Protein AF-A0A921IK93-F1 (afdb_monomer_lite)

Structure (mmCIF, N/CA/C/O backbone):
data_AF-A0A921IK93-F1
#
_entry.id   AF-A0A921IK93-F1
#
loop_
_atom_site.group_PDB
_atom_site.id
_atom_site.type_symbol
_atom_site.label_atom_id
_atom_site.label_alt_id
_atom_site.label_comp_id
_atom_site.label_asym_id
_atom_site.label_entity_id
_atom_site.label_seq_id
_atom_site.pdbx_PDB_ins_code
_atom_site.Cartn_x
_atom_site.Cartn_y
_atom_site.Cartn_z
_atom_site.occupancy
_atom_site.B_iso_or_equiv
_atom_site.auth_seq_id
_atom_site.auth_comp_id
_atom_site.auth_asym_id
_atom_site.auth_atom_id
_atom_site.pdbx_PDB_model_num
ATOM 1 N N . MET A 1 1 ? 45.224 -19.726 -58.220 1.00 44.97 1 MET A N 1
ATOM 2 C CA . MET A 1 1 ? 44.719 -19.544 -56.843 1.00 44.97 1 MET A CA 1
ATOM 3 C C . MET A 1 1 ? 45.291 -18.240 -56.293 1.00 44.97 1 MET A C 1
ATOM 5 O O . MET A 1 1 ? 46.384 -18.253 -55.752 1.00 44.97 1 MET A O 1
ATOM 9 N N . ALA A 1 2 ? 44.615 -17.112 -56.499 1.00 43.50 2 ALA A N 1
ATOM 10 C CA . ALA A 1 2 ? 44.913 -15.859 -55.803 1.00 43.50 2 ALA A CA 1
ATOM 11 C C . ALA A 1 2 ? 43.595 -15.083 -55.691 1.00 43.50 2 ALA A C 1
ATOM 13 O O . ALA A 1 2 ? 43.082 -14.545 -56.669 1.00 43.50 2 ALA A O 1
ATOM 14 N N . ASN A 1 3 ? 42.989 -15.172 -54.511 1.00 53.31 3 ASN A N 1
ATOM 15 C CA . ASN A 1 3 ? 41.766 -14.480 -54.133 1.00 53.31 3 ASN A CA 1
ATOM 16 C C . ASN A 1 3 ? 42.141 -13.043 -53.743 1.00 53.31 3 ASN A C 1
ATOM 18 O O . ASN A 1 3 ? 42.472 -12.786 -52.588 1.00 53.31 3 ASN A O 1
ATOM 22 N N . ASN A 1 4 ? 42.141 -12.126 -54.710 1.00 51.91 4 ASN A N 1
ATOM 23 C CA . ASN A 1 4 ? 42.388 -10.709 -54.455 1.00 51.91 4 ASN A CA 1
ATOM 24 C C . ASN A 1 4 ? 41.061 -10.015 -54.129 1.00 51.91 4 ASN A C 1
ATOM 26 O O . ASN A 1 4 ? 40.292 -9.680 -55.027 1.00 51.91 4 ASN A O 1
ATOM 30 N N . GLN A 1 5 ? 40.793 -9.792 -52.841 1.00 55.41 5 GLN A N 1
ATOM 31 C CA . GLN A 1 5 ? 39.720 -8.893 -52.422 1.00 55.41 5 GLN A CA 1
ATOM 32 C C . GLN A 1 5 ? 40.140 -7.429 -52.646 1.00 55.41 5 GLN A C 1
ATOM 34 O O . GLN A 1 5 ? 41.185 -6.991 -52.174 1.00 55.41 5 GLN A O 1
ATOM 39 N N . THR A 1 6 ? 39.319 -6.693 -53.396 1.00 53.66 6 THR A N 1
ATOM 40 C CA . THR A 1 6 ? 39.462 -5.276 -53.769 1.00 53.66 6 THR A CA 1
ATOM 41 C C . THR A 1 6 ? 39.439 -4.336 -52.540 1.00 53.66 6 THR A C 1
ATOM 43 O O . THR A 1 6 ? 38.586 -4.524 -51.668 1.00 53.66 6 THR A O 1
ATOM 46 N N . PRO A 1 7 ? 40.295 -3.291 -52.473 1.00 55.69 7 PRO A N 1
ATOM 47 C CA . PRO A 1 7 ? 40.454 -2.397 -51.309 1.00 55.69 7 PRO A CA 1
ATOM 48 C C . PRO A 1 7 ? 39.205 -1.582 -50.909 1.00 55.69 7 PRO A C 1
ATOM 50 O O . PRO A 1 7 ? 39.100 -1.161 -49.760 1.00 55.69 7 PRO A O 1
ATOM 53 N N . GLU A 1 8 ? 38.219 -1.407 -51.797 1.00 57.62 8 GLU A N 1
ATOM 54 C CA . GLU A 1 8 ? 36.973 -0.671 -51.502 1.00 57.62 8 GLU A CA 1
ATOM 55 C C . GLU A 1 8 ? 36.091 -1.368 -50.448 1.00 57.62 8 GLU A C 1
ATOM 57 O O . GLU A 1 8 ? 35.479 -0.725 -49.593 1.00 57.62 8 GLU A O 1
ATOM 62 N N . LYS A 1 9 ? 36.067 -2.708 -50.458 1.00 55.19 9 LYS A N 1
ATOM 63 C CA . LYS A 1 9 ? 35.209 -3.508 -49.570 1.00 55.19 9 LYS A CA 1
ATOM 64 C C . LYS A 1 9 ? 35.664 -3.450 -48.109 1.00 55.19 9 LYS A C 1
ATOM 66 O O . LYS A 1 9 ? 34.856 -3.663 -47.209 1.00 55.19 9 LYS A O 1
ATOM 71 N N . GLN A 1 10 ? 36.943 -3.149 -47.870 1.00 57.12 10 GLN A N 1
ATOM 72 C CA . GLN A 1 10 ? 37.495 -3.007 -46.524 1.00 57.12 10 GLN A CA 1
ATOM 73 C C . GLN A 1 10 ? 37.113 -1.669 -45.871 1.00 57.12 10 GLN A C 1
ATOM 75 O O . GLN A 1 10 ? 36.936 -1.636 -44.654 1.00 57.12 10 GLN A O 1
ATOM 80 N N . SER A 1 11 ? 36.942 -0.597 -46.659 1.00 63.09 11 SER A N 1
ATOM 81 C CA . SER A 1 11 ? 36.619 0.747 -46.151 1.00 63.09 11 SER A CA 1
ATOM 82 C C . SER A 1 11 ? 35.181 0.825 -45.639 1.00 63.09 11 SER A C 1
ATOM 84 O O . SER A 1 11 ? 34.964 1.153 -44.477 1.00 63.09 11 SER A O 1
ATOM 86 N N . ALA A 1 12 ? 34.199 0.394 -46.440 1.00 66.31 12 ALA A N 1
ATOM 87 C CA . ALA A 1 12 ? 32.791 0.375 -46.026 1.00 66.31 12 ALA A CA 1
ATOM 88 C C . ALA A 1 12 ? 32.540 -0.538 -44.808 1.00 66.31 12 ALA A C 1
ATOM 90 O O . ALA A 1 12 ? 31.720 -0.235 -43.943 1.00 66.31 12 ALA A O 1
ATOM 91 N N . PHE A 1 13 ? 33.277 -1.649 -44.698 1.00 65.88 13 PHE A N 1
ATOM 92 C CA . PHE A 1 13 ? 33.152 -2.564 -43.564 1.00 65.88 13 PHE A CA 1
ATOM 93 C C . PHE A 1 13 ? 33.756 -1.981 -42.273 1.00 65.88 13 PHE A C 1
ATOM 95 O O . PHE A 1 13 ? 33.193 -2.159 -41.196 1.00 65.88 13 PHE A O 1
ATOM 102 N N . LYS A 1 14 ? 34.872 -1.243 -42.353 1.00 69.62 14 LYS A N 1
ATOM 103 C CA . LYS A 1 14 ? 35.465 -0.579 -41.180 1.00 69.62 14 LYS A CA 1
ATOM 104 C C . LYS A 1 14 ? 34.756 0.717 -40.779 1.00 69.62 14 LYS A C 1
ATOM 106 O O . LYS A 1 14 ? 34.726 1.009 -39.591 1.00 69.62 14 LYS A O 1
ATOM 111 N N . GLU A 1 15 ? 34.193 1.470 -41.723 1.00 77.75 15 GLU A N 1
ATOM 112 C CA . GLU A 1 15 ? 33.523 2.747 -41.432 1.00 77.75 15 GLU A CA 1
ATOM 113 C C . GLU A 1 15 ? 32.040 2.600 -41.073 1.00 77.75 15 GLU A C 1
ATOM 115 O O . GLU A 1 15 ? 31.540 3.395 -40.286 1.00 77.75 15 GLU A O 1
ATOM 120 N N . LEU A 1 16 ? 31.338 1.586 -41.595 1.00 79.00 16 LEU A N 1
ATOM 121 C CA . LEU A 1 16 ? 29.903 1.398 -41.339 1.00 79.00 16 LEU A CA 1
ATOM 122 C C . LEU A 1 16 ? 29.602 0.136 -40.525 1.00 79.00 16 LEU A C 1
ATOM 124 O O . LEU A 1 16 ? 28.799 0.172 -39.598 1.00 79.00 16 LEU A O 1
ATOM 128 N N . VAL A 1 17 ? 30.243 -0.991 -40.843 1.00 82.88 17 VAL A N 1
ATOM 129 C CA . VAL A 1 17 ? 29.903 -2.277 -40.208 1.00 82.88 17 VAL A CA 1
ATOM 130 C C . VAL A 1 17 ? 30.554 -2.415 -38.828 1.00 82.88 17 VAL A C 1
ATOM 132 O O . VAL A 1 17 ? 29.907 -2.885 -37.894 1.00 82.88 17 VAL A O 1
ATOM 135 N N . LEU A 1 18 ? 31.794 -1.946 -38.654 1.00 83.94 18 LEU A N 1
ATOM 136 C CA . LEU A 1 18 ? 32.491 -1.979 -37.362 1.00 83.94 18 LEU A CA 1
ATOM 137 C C . LEU A 1 18 ? 31.759 -1.167 -36.269 1.00 83.94 18 LEU A C 1
ATOM 139 O O . LEU A 1 18 ? 31.544 -1.730 -35.195 1.00 83.94 18 LEU A O 1
ATOM 143 N N . PRO A 1 19 ? 31.307 0.087 -36.500 1.00 90.31 19 PRO A N 1
ATOM 144 C CA . PRO A 1 19 ? 30.570 0.837 -35.482 1.00 90.31 19 PRO A CA 1
ATOM 145 C C . PRO A 1 19 ? 29.214 0.211 -35.147 1.00 90.31 19 PRO A C 1
ATOM 147 O O . PRO A 1 19 ? 28.823 0.200 -33.984 1.00 90.31 19 PRO A O 1
ATOM 150 N N . VAL A 1 20 ? 28.517 -0.358 -36.138 1.00 91.50 20 VAL A N 1
ATOM 151 C CA . VAL A 1 20 ? 27.232 -1.044 -35.925 1.00 91.50 20 VAL A CA 1
ATOM 152 C C . VAL A 1 20 ? 27.413 -2.286 -35.054 1.00 91.50 20 VAL A C 1
ATOM 154 O O . VAL A 1 20 ? 26.645 -2.489 -34.120 1.00 91.50 20 VAL A O 1
ATOM 157 N N . ILE A 1 21 ? 28.452 -3.090 -35.296 1.00 90.31 21 ILE A N 1
ATOM 158 C CA . ILE A 1 21 ? 28.754 -4.259 -34.457 1.00 90.31 21 ILE A CA 1
ATOM 159 C C . ILE A 1 21 ? 29.094 -3.824 -33.028 1.00 90.31 21 ILE A C 1
ATOM 161 O O . ILE A 1 21 ? 28.572 -4.402 -32.078 1.00 90.31 21 ILE A O 1
ATOM 165 N N . VAL A 1 22 ? 29.931 -2.794 -32.866 1.00 91.50 22 VAL A N 1
ATOM 166 C CA . VAL A 1 22 ? 30.283 -2.264 -31.539 1.00 91.50 22 VAL A CA 1
ATOM 167 C C . VAL A 1 22 ? 29.035 -1.775 -30.801 1.00 91.50 22 VAL A C 1
ATOM 169 O O . VAL A 1 22 ? 28.865 -2.095 -29.627 1.00 91.50 22 VAL A O 1
ATOM 172 N N . LEU A 1 23 ? 28.126 -1.075 -31.486 1.00 92.69 23 LEU A N 1
ATOM 173 C CA . LEU A 1 23 ? 26.862 -0.625 -30.908 1.00 92.69 23 LEU A CA 1
ATOM 174 C C . LEU A 1 23 ? 25.991 -1.805 -30.462 1.00 92.69 23 LEU A C 1
ATOM 176 O O . LEU A 1 23 ? 25.523 -1.804 -29.331 1.00 92.69 23 LEU A O 1
ATOM 180 N N . VAL A 1 24 ? 25.816 -2.831 -31.303 1.00 94.50 24 VAL A N 1
ATOM 181 C CA . VAL A 1 24 ? 25.029 -4.028 -30.954 1.00 94.50 24 VAL A CA 1
ATOM 182 C C . VAL A 1 24 ? 25.607 -4.726 -29.725 1.00 94.50 24 VAL A C 1
ATOM 184 O O . VAL A 1 24 ? 24.851 -5.122 -28.842 1.00 94.50 24 VAL A O 1
ATOM 187 N N . VAL A 1 25 ? 26.934 -4.833 -29.627 1.00 95.06 25 VAL A N 1
ATOM 188 C CA . VAL A 1 25 ? 27.599 -5.421 -28.456 1.00 95.06 25 VAL A CA 1
ATOM 189 C C . VAL A 1 25 ? 27.353 -4.581 -27.204 1.00 95.06 25 VAL A C 1
ATOM 191 O O . VAL A 1 25 ? 26.986 -5.141 -26.175 1.00 95.06 25 VAL A O 1
ATOM 194 N N . ILE A 1 26 ? 27.496 -3.253 -27.278 1.00 94.44 26 ILE A N 1
ATOM 195 C CA . ILE A 1 26 ? 27.220 -2.365 -26.137 1.00 94.44 26 ILE A CA 1
ATOM 196 C C . ILE A 1 26 ? 25.751 -2.467 -25.724 1.00 94.44 26 ILE A C 1
ATOM 198 O O . ILE A 1 26 ? 25.469 -2.602 -24.538 1.00 94.44 26 ILE A O 1
ATOM 202 N N . CYS A 1 27 ? 24.820 -2.473 -26.680 1.00 94.38 27 CYS A N 1
ATOM 203 C CA . CYS A 1 27 ? 23.400 -2.662 -26.401 1.00 94.38 27 CYS A CA 1
ATOM 204 C C . CYS A 1 27 ? 23.141 -3.993 -25.684 1.00 94.38 27 CYS A C 1
ATOM 206 O O . CYS A 1 27 ? 22.429 -4.007 -24.686 1.00 94.38 27 CYS A O 1
ATOM 208 N N . LEU A 1 28 ? 23.761 -5.088 -26.134 1.00 93.88 28 LEU A N 1
ATOM 209 C CA . LEU A 1 28 ? 23.622 -6.403 -25.504 1.00 93.88 28 LEU A CA 1
ATOM 210 C C . LEU A 1 28 ? 24.153 -6.385 -24.061 1.00 93.88 28 LEU A C 1
ATOM 212 O O . LEU A 1 28 ? 23.484 -6.868 -23.149 1.00 93.88 28 LEU A O 1
ATOM 216 N N . VAL A 1 29 ? 25.315 -5.765 -23.834 1.00 94.94 29 VAL A N 1
ATOM 217 C CA . VAL A 1 29 ? 25.895 -5.606 -22.491 1.00 94.94 29 VAL A CA 1
ATOM 218 C C . VAL A 1 29 ? 24.987 -4.762 -21.595 1.00 94.94 29 VAL A C 1
ATOM 220 O O . VAL A 1 29 ? 24.682 -5.176 -20.480 1.00 94.94 29 VAL A O 1
ATOM 223 N N . CYS A 1 30 ? 24.507 -3.612 -22.072 1.00 93.62 30 CYS A N 1
ATOM 224 C CA . CYS A 1 30 ? 23.595 -2.751 -21.321 1.00 93.62 30 CYS A CA 1
ATOM 225 C C . CYS A 1 30 ? 22.293 -3.474 -20.951 1.00 93.62 30 CYS A C 1
ATOM 227 O O . CYS A 1 30 ? 21.870 -3.397 -19.800 1.00 93.62 30 CYS A O 1
ATOM 229 N N . SER A 1 31 ? 21.679 -4.209 -21.882 1.00 94.69 31 SER A N 1
ATOM 230 C CA . SER A 1 31 ? 20.475 -5.000 -21.603 1.00 94.69 31 SER A CA 1
ATOM 231 C C . SER A 1 31 ? 20.733 -6.107 -20.584 1.00 94.69 31 SER A C 1
ATOM 233 O O . SER A 1 31 ? 19.922 -6.289 -19.681 1.00 94.69 31 SER A O 1
ATOM 235 N N . ALA A 1 32 ? 21.862 -6.815 -20.681 1.00 91.31 32 ALA A N 1
ATOM 236 C CA . ALA A 1 32 ? 22.225 -7.848 -19.715 1.00 91.31 32 ALA A CA 1
ATOM 237 C C . ALA A 1 32 ? 22.435 -7.266 -18.306 1.00 91.31 32 ALA A C 1
ATOM 239 O O . ALA A 1 32 ? 21.946 -7.828 -17.330 1.00 91.31 32 ALA A O 1
ATOM 240 N N . LEU A 1 33 ? 23.102 -6.112 -18.197 1.00 91.25 33 LEU A N 1
ATOM 241 C CA . LEU A 1 33 ? 23.290 -5.422 -16.919 1.00 91.25 33 LEU A CA 1
ATOM 242 C C . LEU A 1 33 ? 21.962 -4.939 -16.325 1.00 91.25 33 LEU A C 1
ATOM 244 O O . LEU A 1 33 ? 21.727 -5.138 -15.137 1.00 91.25 33 LEU A O 1
ATOM 248 N N . LEU A 1 34 ? 21.079 -4.349 -17.137 1.00 91.12 34 LEU A N 1
ATOM 249 C CA . LEU A 1 34 ? 19.745 -3.933 -16.691 1.00 91.12 34 LEU A CA 1
ATOM 250 C C . LEU A 1 34 ? 18.890 -5.125 -16.252 1.00 91.12 34 LEU A C 1
ATOM 252 O O . LEU A 1 34 ? 18.160 -5.005 -15.274 1.00 91.12 34 LEU A O 1
ATOM 256 N N . ALA A 1 35 ? 19.005 -6.272 -16.927 1.00 90.88 35 ALA A N 1
ATOM 257 C CA . ALA A 1 35 ? 18.299 -7.490 -16.542 1.00 90.88 35 ALA A CA 1
ATOM 258 C C . ALA A 1 35 ? 18.758 -7.995 -15.168 1.00 90.88 35 ALA A C 1
ATOM 260 O O . ALA A 1 35 ? 17.918 -8.248 -14.313 1.00 90.88 35 ALA A O 1
ATOM 261 N N . VAL A 1 36 ? 20.071 -8.067 -14.924 1.00 90.06 36 VAL A N 1
ATOM 262 C CA . VAL A 1 36 ? 20.615 -8.461 -13.611 1.00 90.06 36 VAL A CA 1
ATOM 263 C C . VAL A 1 36 ? 20.229 -7.455 -12.526 1.00 90.06 36 VAL A C 1
ATOM 265 O O . VAL A 1 36 ? 19.831 -7.851 -11.436 1.00 90.06 36 VAL A O 1
ATOM 268 N N . LEU A 1 37 ? 20.307 -6.153 -12.814 1.00 86.56 37 LEU A N 1
ATOM 269 C CA . LEU A 1 37 ? 19.884 -5.122 -11.866 1.00 86.56 37 LEU A CA 1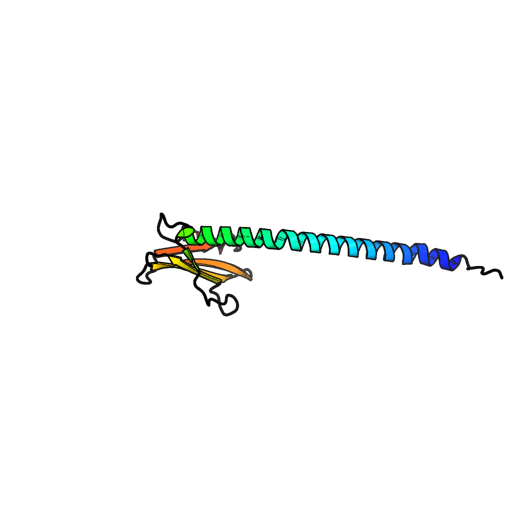
ATOM 270 C C . LEU A 1 37 ? 18.398 -5.246 -11.539 1.00 86.56 37 LEU A C 1
ATOM 272 O O . LEU A 1 37 ? 18.049 -5.177 -10.368 1.00 86.56 37 LEU A O 1
ATOM 276 N N . ASN A 1 38 ? 17.537 -5.467 -12.531 1.00 87.62 38 ASN A N 1
ATOM 277 C CA . ASN A 1 38 ? 16.114 -5.695 -12.305 1.00 87.62 38 ASN A CA 1
ATOM 278 C C . ASN A 1 38 ? 15.872 -6.949 -11.452 1.00 87.62 38 ASN A C 1
ATOM 280 O O . ASN A 1 38 ? 15.077 -6.893 -10.523 1.00 87.62 38 ASN A O 1
ATOM 284 N N . ASP A 1 39 ? 16.588 -8.040 -11.724 1.00 83.56 39 ASP A N 1
ATOM 285 C CA . ASP A 1 39 ? 16.451 -9.312 -11.003 1.00 83.56 39 ASP A CA 1
ATOM 286 C C . ASP A 1 39 ? 16.890 -9.215 -9.531 1.00 83.56 39 ASP A C 1
ATOM 288 O O . ASP A 1 39 ? 16.261 -9.791 -8.652 1.00 83.56 39 ASP A O 1
ATOM 292 N N . VAL A 1 40 ? 17.927 -8.424 -9.232 1.00 83.25 40 VAL A N 1
ATOM 293 C CA . VAL A 1 40 ? 18.379 -8.174 -7.850 1.00 83.25 40 VAL A CA 1
ATOM 294 C C . VAL A 1 40 ? 17.535 -7.105 -7.154 1.00 83.25 40 VAL A C 1
ATOM 296 O O . VAL A 1 40 ? 17.307 -7.178 -5.950 1.00 83.25 40 VAL A O 1
ATOM 299 N N . THR A 1 41 ? 17.064 -6.098 -7.890 1.00 79.81 41 THR A N 1
ATOM 300 C CA . THR A 1 41 ? 16.333 -4.961 -7.313 1.00 79.81 41 THR A CA 1
ATOM 301 C C . THR A 1 41 ? 14.876 -5.314 -7.023 1.00 79.81 41 THR A C 1
ATOM 303 O O . THR A 1 41 ? 14.350 -4.886 -6.000 1.00 79.81 41 THR A O 1
ATOM 306 N N . ALA A 1 42 ? 14.227 -6.112 -7.877 1.00 83.25 42 ALA A N 1
ATOM 307 C CA . ALA A 1 42 ? 12.836 -6.525 -7.698 1.00 83.25 42 ALA A CA 1
ATOM 308 C C . ALA A 1 42 ? 12.542 -7.153 -6.318 1.00 83.25 42 ALA A C 1
ATOM 310 O O . ALA A 1 42 ? 11.644 -6.644 -5.647 1.00 83.25 42 ALA A O 1
ATOM 311 N N . PRO A 1 43 ? 13.289 -8.169 -5.830 1.00 76.38 43 PRO A N 1
ATOM 312 C CA . PRO A 1 43 ? 13.008 -8.771 -4.525 1.00 76.38 43 PRO A CA 1
ATOM 313 C C . PRO A 1 43 ? 13.257 -7.801 -3.365 1.00 76.38 43 PRO A C 1
ATOM 315 O O . PRO A 1 43 ? 12.520 -7.815 -2.385 1.00 76.38 43 PRO A O 1
ATOM 318 N N . ILE A 1 44 ? 14.255 -6.920 -3.487 1.00 80.25 44 ILE A N 1
ATOM 319 C CA . ILE A 1 44 ? 14.561 -5.916 -2.460 1.00 80.25 44 ILE A CA 1
ATOM 320 C C . ILE A 1 44 ? 13.432 -4.885 -2.363 1.00 80.25 44 ILE A C 1
ATOM 322 O O . ILE A 1 44 ? 13.053 -4.484 -1.265 1.00 80.25 44 ILE A O 1
ATOM 326 N N . ILE A 1 45 ? 12.886 -4.434 -3.496 1.00 79.06 45 ILE A N 1
ATOM 327 C CA . ILE A 1 45 ? 11.727 -3.533 -3.496 1.00 79.06 45 ILE A CA 1
ATOM 328 C C . ILE A 1 45 ? 10.531 -4.240 -2.869 1.00 79.06 45 ILE A C 1
ATOM 330 O O . ILE A 1 45 ? 9.874 -3.657 -2.018 1.00 79.06 45 ILE A O 1
ATOM 334 N N . GLU A 1 46 ? 10.279 -5.494 -3.244 1.00 82.44 46 GLU A N 1
ATOM 335 C CA . GLU A 1 46 ? 9.147 -6.250 -2.717 1.00 82.44 46 GLU A CA 1
ATOM 336 C C . GLU A 1 46 ? 9.222 -6.412 -1.191 1.00 82.44 46 GLU A C 1
ATOM 338 O O . GLU A 1 46 ? 8.232 -6.174 -0.501 1.00 82.44 46 GLU A O 1
ATOM 343 N N . GLU A 1 47 ? 10.394 -6.754 -0.649 1.00 81.38 47 GLU A N 1
ATOM 344 C CA . GLU A 1 47 ? 10.607 -6.868 0.798 1.00 81.38 47 GLU A CA 1
ATOM 345 C C . GLU A 1 47 ? 10.395 -5.526 1.512 1.00 81.38 47 GLU A C 1
ATOM 347 O O . GLU A 1 47 ? 9.660 -5.459 2.498 1.00 81.38 47 GLU A O 1
ATOM 352 N N . ASN A 1 48 ? 10.960 -4.438 0.979 1.00 81.81 48 ASN A N 1
ATOM 353 C CA . ASN A 1 48 ? 10.775 -3.104 1.553 1.00 81.81 48 ASN A CA 1
ATOM 354 C C . ASN A 1 48 ? 9.310 -2.652 1.497 1.00 81.81 48 ASN A C 1
ATOM 356 O O . ASN A 1 48 ? 8.793 -2.128 2.478 1.00 81.81 48 ASN A O 1
ATOM 360 N N . THR A 1 49 ? 8.614 -2.891 0.384 1.00 83.94 49 THR A N 1
ATOM 361 C CA . THR A 1 49 ? 7.192 -2.554 0.240 1.00 83.94 49 THR A CA 1
ATOM 362 C C . THR A 1 49 ? 6.319 -3.364 1.200 1.00 83.94 49 THR A C 1
ATOM 364 O O . THR A 1 49 ? 5.336 -2.831 1.725 1.00 83.94 49 THR A O 1
ATOM 367 N N . LYS A 1 50 ? 6.664 -4.630 1.471 1.00 83.31 50 LYS A N 1
ATOM 368 C CA . LYS A 1 50 ? 5.986 -5.444 2.492 1.00 83.31 50 LYS A CA 1
ATOM 369 C C . LYS A 1 50 ? 6.217 -4.883 3.892 1.00 83.31 50 LYS A C 1
ATOM 371 O O . LYS A 1 50 ? 5.245 -4.687 4.614 1.00 83.31 50 LYS A O 1
ATOM 376 N N . ALA A 1 51 ? 7.461 -4.561 4.244 1.00 85.50 51 ALA A N 1
ATOM 377 C CA . ALA A 1 51 ? 7.797 -3.972 5.540 1.00 85.50 51 ALA A CA 1
ATOM 378 C C . ALA A 1 51 ? 7.097 -2.618 5.764 1.00 85.50 51 ALA A C 1
ATOM 380 O O . ALA A 1 51 ? 6.547 -2.367 6.832 1.00 85.50 51 ALA A O 1
ATOM 381 N N . GLU A 1 52 ? 7.049 -1.764 4.742 1.00 86.94 52 GLU A N 1
ATOM 382 C CA . GLU A 1 52 ? 6.349 -0.478 4.801 1.00 86.94 52 GLU A CA 1
ATOM 383 C C . GLU A 1 52 ? 4.831 -0.655 4.935 1.00 86.94 52 GLU A C 1
ATOM 385 O O . GLU A 1 52 ? 4.193 0.002 5.755 1.00 86.94 52 GLU A O 1
ATOM 390 N N . THR A 1 53 ? 4.250 -1.597 4.186 1.00 87.31 53 THR A N 1
ATOM 391 C CA . THR A 1 53 ? 2.822 -1.934 4.290 1.00 87.31 53 THR A CA 1
ATOM 392 C C . THR A 1 53 ? 2.471 -2.449 5.688 1.00 87.31 53 THR A C 1
ATOM 394 O O . THR A 1 53 ? 1.445 -2.071 6.250 1.00 87.31 53 THR A O 1
ATOM 397 N N . LEU A 1 54 ? 3.334 -3.280 6.269 1.00 88.38 54 LEU A N 1
ATOM 398 C CA . LEU A 1 54 ? 3.183 -3.810 7.619 1.00 88.38 54 LEU A CA 1
ATOM 399 C C . LEU A 1 54 ? 3.242 -2.698 8.671 1.00 88.38 54 LEU A C 1
ATOM 401 O O . LEU A 1 54 ? 2.351 -2.594 9.512 1.00 88.38 54 LEU A O 1
ATOM 405 N N . ALA A 1 55 ? 4.237 -1.814 8.572 1.00 88.94 55 ALA A N 1
ATOM 406 C CA . ALA A 1 55 ? 4.349 -0.644 9.436 1.00 88.94 55 ALA A CA 1
ATOM 407 C C . ALA A 1 55 ? 3.112 0.265 9.332 1.00 88.94 55 ALA 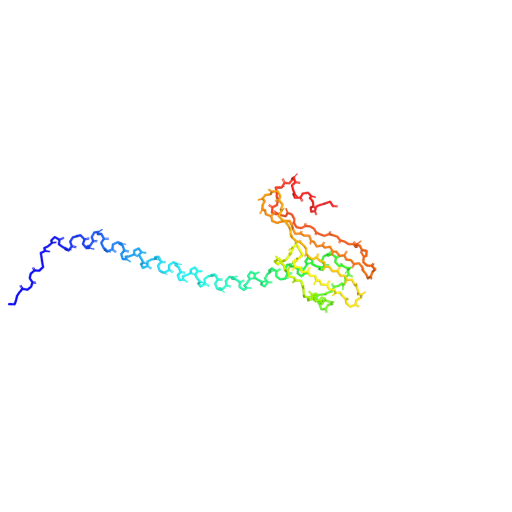A C 1
ATOM 409 O O . ALA A 1 55 ? 2.615 0.754 10.348 1.00 88.94 55 ALA A O 1
ATOM 410 N N . ALA A 1 56 ? 2.567 0.444 8.126 1.00 90.56 56 ALA A N 1
ATOM 411 C CA . ALA A 1 56 ? 1.348 1.214 7.916 1.00 90.56 56 ALA A CA 1
ATOM 412 C C . ALA A 1 56 ? 0.115 0.549 8.554 1.00 90.56 56 ALA A C 1
ATOM 414 O O . ALA A 1 56 ? -0.669 1.245 9.200 1.00 90.56 56 ALA A O 1
ATOM 415 N N . TYR A 1 57 ? -0.032 -0.780 8.480 1.00 92.12 57 TYR A N 1
ATOM 416 C CA . TYR A 1 57 ? -1.092 -1.489 9.211 1.00 92.12 57 TYR A CA 1
ATOM 417 C C . TYR A 1 57 ? -0.981 -1.302 10.727 1.00 92.12 57 TYR A C 1
ATOM 419 O O . TYR A 1 57 ? -1.978 -1.008 11.385 1.00 92.12 57 TYR A O 1
ATOM 427 N N . LEU A 1 58 ? 0.224 -1.419 11.288 1.00 92.06 58 LEU A N 1
ATOM 428 C CA . LEU A 1 58 ? 0.441 -1.209 12.721 1.00 92.06 58 LEU A CA 1
ATOM 429 C C . LEU A 1 58 ? 0.179 0.239 13.150 1.00 92.06 58 LEU A C 1
ATOM 431 O O . LEU A 1 58 ? -0.248 0.463 14.276 1.00 92.06 58 LEU A O 1
ATOM 435 N N . SER A 1 59 ? 0.391 1.212 12.259 1.00 91.56 59 SER A N 1
ATOM 436 C CA . SER A 1 59 ? 0.130 2.628 12.551 1.00 91.56 59 SER A CA 1
ATOM 437 C C . SER A 1 59 ? -1.354 2.946 12.759 1.00 91.56 59 SER A C 1
ATOM 439 O O . SER A 1 59 ? -1.686 3.887 13.479 1.00 91.56 59 SER A O 1
ATOM 441 N N . VAL A 1 60 ? -2.250 2.163 12.145 1.00 93.19 60 VAL A N 1
ATOM 442 C CA . VAL A 1 60 ? -3.704 2.355 12.259 1.00 93.19 60 VAL A CA 1
ATOM 443 C C . VAL A 1 60 ? -4.350 1.434 13.293 1.00 93.19 60 VAL A C 1
ATOM 445 O O . VAL A 1 60 ? -5.415 1.755 13.821 1.00 93.19 60 VAL A O 1
ATOM 448 N N . LEU A 1 61 ? -3.727 0.296 13.600 1.00 92.56 61 LEU A N 1
ATOM 449 C CA . LEU A 1 61 ? -4.219 -0.638 14.611 1.00 92.56 61 LEU A CA 1
ATOM 450 C C . LEU A 1 61 ? -3.976 -0.114 16.041 1.00 92.56 61 LEU A C 1
ATOM 452 O O . LEU A 1 61 ? -3.160 0.784 16.247 1.00 92.56 61 LEU A O 1
ATOM 456 N N . PRO A 1 62 ? -4.691 -0.648 17.051 1.00 89.12 62 PRO A N 1
ATOM 457 C CA . PRO A 1 62 ? -4.521 -0.225 18.439 1.00 89.12 62 PRO A CA 1
ATOM 458 C C . PRO A 1 62 ? -3.069 -0.334 18.926 1.00 89.12 62 PRO A C 1
ATOM 460 O O . PRO A 1 62 ? -2.364 -1.293 18.593 1.00 89.12 62 PRO A O 1
ATOM 463 N N . GLU A 1 63 ? -2.643 0.616 19.764 1.00 85.25 63 GLU A N 1
ATOM 464 C CA . GLU A 1 63 ? -1.295 0.627 20.342 1.00 85.25 63 GLU A CA 1
ATOM 465 C C . GLU A 1 63 ? -0.968 -0.696 21.051 1.00 85.25 63 GLU A C 1
ATOM 467 O O . GLU A 1 63 ? -1.784 -1.252 21.789 1.00 85.25 63 GLU A O 1
ATOM 472 N N . GLY A 1 64 ? 0.249 -1.196 20.833 1.00 83.19 64 GLY A N 1
ATOM 473 C CA . GLY A 1 64 ? 0.703 -2.480 21.371 1.00 83.19 64 GLY A CA 1
ATOM 474 C C . GLY A 1 64 ? 0.433 -3.683 20.465 1.00 83.19 64 GLY A C 1
ATOM 475 O O . GLY A 1 64 ? 0.920 -4.765 20.779 1.00 83.19 64 GLY A O 1
ATOM 476 N N . THR A 1 65 ? -0.268 -3.504 19.339 1.00 88.44 65 THR A N 1
ATOM 477 C CA . THR A 1 65 ? -0.336 -4.525 18.281 1.00 88.44 65 THR A CA 1
ATOM 478 C C . THR A 1 65 ? 1.045 -4.707 17.653 1.00 88.44 65 THR A C 1
ATOM 480 O O . THR A 1 65 ? 1.727 -3.728 17.344 1.00 88.44 65 THR A O 1
ATOM 483 N N . THR A 1 66 ? 1.461 -5.954 17.453 1.00 89.06 66 THR A N 1
ATOM 484 C CA . THR A 1 66 ? 2.737 -6.300 16.821 1.00 89.06 66 THR A CA 1
ATOM 485 C C . THR A 1 66 ? 2.522 -7.103 15.545 1.00 89.06 66 THR A C 1
ATOM 487 O O . THR A 1 66 ? 1.443 -7.633 15.300 1.00 89.06 66 THR A O 1
ATOM 490 N N . GLU A 1 67 ? 3.567 -7.229 14.727 1.00 86.94 67 GLU A N 1
ATOM 491 C CA . GLU A 1 67 ? 3.533 -8.012 13.483 1.00 86.94 67 GLU A CA 1
ATOM 492 C C . GLU A 1 67 ? 3.070 -9.458 13.708 1.00 86.94 67 GLU A C 1
ATOM 494 O O . GLU A 1 67 ? 2.332 -10.007 12.896 1.00 86.94 67 GLU A O 1
ATOM 499 N N . GLY A 1 68 ? 3.455 -10.061 14.840 1.00 87.19 68 GLY A N 1
ATOM 500 C CA . GLY A 1 68 ? 3.074 -11.430 15.193 1.00 87.19 68 GLY A CA 1
ATOM 501 C C . GLY A 1 68 ? 1.589 -11.604 15.519 1.00 87.19 68 GLY A C 1
ATOM 502 O O . GLY A 1 68 ? 1.106 -12.734 15.545 1.00 87.19 68 GLY A O 1
ATOM 503 N N . ASP A 1 69 ? 0.867 -10.507 15.751 1.00 89.25 69 ASP A N 1
ATOM 504 C CA . ASP A 1 69 ? -0.572 -10.525 16.008 1.00 89.25 69 ASP A CA 1
ATOM 505 C C . ASP A 1 69 ? -1.394 -10.469 14.715 1.00 89.25 69 ASP A C 1
ATOM 507 O O . ASP A 1 69 ? -2.609 -10.661 14.768 1.00 89.25 69 ASP A O 1
ATOM 511 N N . LEU A 1 70 ? -0.753 -10.200 13.571 1.00 92.62 70 LEU A N 1
ATOM 512 C CA . LEU A 1 70 ? -1.419 -9.990 12.293 1.00 92.62 70 LEU A CA 1
ATOM 513 C C . LEU A 1 70 ? -1.587 -11.296 11.522 1.00 92.62 70 LEU A C 1
ATOM 515 O O . LEU A 1 70 ? -0.650 -12.059 11.310 1.00 92.62 70 LEU A O 1
ATOM 519 N N . THR A 1 71 ? -2.808 -11.523 11.055 1.00 93.44 71 THR A N 1
ATOM 520 C CA . THR A 1 71 ? -3.155 -12.593 10.120 1.00 93.44 71 THR A CA 1
ATOM 521 C C . THR A 1 71 ? -3.677 -11.965 8.837 1.00 93.44 71 THR A C 1
ATOM 523 O O . THR A 1 71 ? -4.657 -11.216 8.879 1.00 93.44 71 THR A O 1
ATOM 526 N N . GLU A 1 72 ? -3.028 -12.253 7.708 1.00 92.44 72 GLU A N 1
ATOM 527 C CA . GLU A 1 72 ? -3.477 -11.797 6.390 1.00 92.44 72 GLU A CA 1
ATOM 528 C C . GLU A 1 72 ? -4.851 -12.384 6.043 1.00 92.44 72 GLU A C 1
ATOM 530 O O . GLU A 1 72 ? -5.164 -13.539 6.339 1.00 92.44 72 GLU A O 1
ATOM 535 N N . VAL A 1 73 ? -5.696 -11.556 5.433 1.00 92.56 73 VAL A N 1
ATOM 536 C CA . VAL A 1 73 ? -7.008 -11.970 4.941 1.00 92.56 73 VAL A CA 1
ATOM 537 C C . VAL A 1 73 ? -6.849 -12.525 3.532 1.00 92.56 73 VAL A C 1
ATOM 539 O O . VAL A 1 73 ? -6.558 -11.795 2.585 1.00 92.56 73 VAL A O 1
ATOM 542 N N . GLU A 1 74 ? -7.087 -13.824 3.399 1.00 91.19 74 GLU A N 1
ATOM 543 C CA . GLU A 1 74 ? -7.048 -14.529 2.120 1.00 91.19 74 GLU A CA 1
ATOM 544 C C . GLU A 1 74 ? -8.226 -14.161 1.204 1.00 91.19 74 GLU A C 1
ATOM 546 O O . GLU A 1 74 ? -9.321 -13.819 1.654 1.00 91.19 74 GLU A O 1
ATOM 551 N N . GLY A 1 75 ? -8.022 -14.313 -0.108 1.00 86.56 75 GLY A N 1
ATOM 552 C CA . GLY A 1 75 ? -9.074 -14.134 -1.117 1.00 86.56 75 GLY A CA 1
ATOM 553 C C . GLY A 1 75 ? -9.311 -12.689 -1.561 1.00 86.56 75 GLY A C 1
ATOM 554 O O . GLY A 1 75 ? -10.280 -12.429 -2.275 1.00 86.56 75 GLY A O 1
ATOM 555 N N . ILE A 1 76 ? -8.436 -11.761 -1.173 1.00 88.00 76 ILE A N 1
ATOM 556 C CA . ILE A 1 76 ? -8.410 -10.405 -1.723 1.00 88.00 76 ILE A CA 1
ATOM 557 C C . ILE A 1 76 ? -7.632 -10.436 -3.038 1.00 88.00 76 ILE A C 1
ATOM 559 O O . ILE A 1 76 ? -6.446 -10.759 -3.058 1.00 88.00 76 ILE A O 1
ATOM 563 N N . ASP A 1 77 ? -8.312 -10.106 -4.133 1.00 87.44 77 ASP A N 1
ATOM 564 C CA . ASP A 1 77 ? -7.686 -9.928 -5.439 1.00 87.44 77 ASP A CA 1
ATOM 565 C C . ASP A 1 77 ? -7.437 -8.429 -5.693 1.00 87.44 77 ASP A C 1
ATOM 567 O O . ASP A 1 77 ? -8.395 -7.704 -5.986 1.00 87.44 77 ASP A O 1
ATOM 571 N N . PRO A 1 78 ? -6.177 -7.956 -5.623 1.00 83.44 78 PRO A N 1
ATOM 572 C CA . PRO A 1 78 ? -5.839 -6.553 -5.865 1.00 83.44 78 PRO A CA 1
ATOM 573 C C . PRO A 1 78 ? -6.068 -6.119 -7.322 1.00 83.44 78 PRO A C 1
ATOM 575 O O . PRO A 1 78 ? -5.978 -4.937 -7.631 1.00 83.44 78 PRO A O 1
ATOM 578 N N . ALA A 1 79 ? -6.335 -7.049 -8.248 1.00 84.38 79 ALA A N 1
ATOM 579 C CA . ALA A 1 79 ? -6.711 -6.724 -9.622 1.00 84.38 79 ALA A CA 1
ATOM 580 C C . ALA A 1 79 ? -8.232 -6.568 -9.811 1.00 84.38 79 ALA A C 1
ATOM 582 O O . ALA A 1 79 ? -8.669 -6.050 -10.841 1.00 84.38 79 ALA A O 1
ATOM 583 N N . ALA A 1 80 ? -9.045 -7.016 -8.848 1.00 83.56 80 ALA A N 1
ATOM 584 C CA . ALA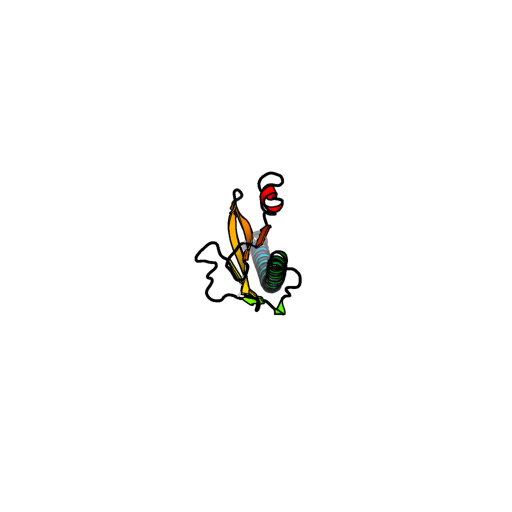 A 1 80 ? -10.505 -7.016 -8.948 1.00 83.56 80 ALA A CA 1
ATOM 585 C C . ALA A 1 80 ? -11.168 -5.744 -8.387 1.00 83.56 80 ALA A C 1
ATOM 587 O O . ALA A 1 80 ? -12.372 -5.551 -8.573 1.00 83.56 80 ALA A O 1
ATOM 588 N N . GLY A 1 81 ? -10.415 -4.875 -7.713 1.00 88.44 81 GLY A N 1
ATOM 589 C CA . GLY A 1 81 ? -10.915 -3.625 -7.147 1.00 88.44 81 GLY A CA 1
ATOM 590 C C . GLY A 1 81 ? -9.811 -2.812 -6.478 1.00 88.44 81 GLY A C 1
ATOM 591 O O . GLY A 1 81 ? -8.637 -3.093 -6.668 1.00 88.44 81 GLY A O 1
ATOM 592 N N . ASP A 1 82 ? -10.205 -1.822 -5.676 1.00 93.06 82 ASP A N 1
ATOM 593 C CA . ASP A 1 82 ? -9.269 -0.895 -5.022 1.00 93.06 82 ASP A CA 1
ATOM 594 C C . ASP A 1 82 ? -8.672 -1.452 -3.715 1.00 93.06 82 ASP A C 1
ATOM 596 O O . ASP A 1 82 ? -7.820 -0.816 -3.102 1.00 93.06 82 ASP A O 1
ATOM 600 N N . VAL A 1 83 ? -9.143 -2.607 -3.228 1.00 94.12 83 VAL A N 1
ATOM 601 C CA . VAL A 1 83 ? -8.638 -3.221 -1.990 1.00 94.12 83 VAL A CA 1
ATOM 602 C C . VAL A 1 83 ? -7.414 -4.066 -2.315 1.00 94.12 83 VAL A C 1
ATOM 604 O O . VAL A 1 83 ? -7.518 -5.108 -2.955 1.00 94.12 83 VAL A O 1
ATOM 607 N N . GLN A 1 84 ? -6.263 -3.636 -1.806 1.00 93.38 84 GLN A N 1
ATOM 608 C CA . GLN A 1 84 ? -4.973 -4.262 -2.085 1.00 93.38 84 GLN A CA 1
ATOM 609 C C . GLN A 1 84 ? -4.619 -5.364 -1.083 1.00 93.38 84 GLN A C 1
ATOM 611 O O . GLN A 1 84 ? -3.749 -6.186 -1.355 1.00 93.38 84 GLN A O 1
ATOM 616 N N . GLY A 1 85 ? -5.255 -5.364 0.089 1.00 94.06 85 GLY A N 1
ATOM 617 C CA . GLY A 1 85 ? -5.034 -6.357 1.133 1.00 94.06 85 GLY A CA 1
ATOM 618 C C . GLY A 1 85 ? -5.726 -5.987 2.438 1.00 94.06 85 GLY A C 1
ATOM 619 O O . GLY A 1 85 ? -6.209 -4.866 2.611 1.00 94.06 85 GLY A O 1
ATOM 620 N N . ALA A 1 86 ? -5.770 -6.934 3.367 1.00 94.88 86 ALA A N 1
ATOM 621 C CA . ALA A 1 86 ? -6.235 -6.691 4.722 1.00 94.88 86 ALA A CA 1
ATOM 622 C C . ALA A 1 86 ? -5.561 -7.648 5.705 1.00 94.88 86 ALA A C 1
ATOM 624 O O . ALA A 1 86 ? -5.149 -8.749 5.339 1.00 94.88 86 ALA A O 1
ATOM 625 N N . VAL A 1 87 ? -5.486 -7.224 6.960 1.00 95.44 87 VAL A N 1
ATOM 626 C CA . VAL A 1 87 ? -4.995 -8.016 8.088 1.00 95.44 87 VAL A CA 1
ATOM 627 C C . VAL A 1 87 ? -6.009 -7.992 9.222 1.00 95.44 87 VAL A C 1
ATOM 629 O O . VAL A 1 87 ? -6.789 -7.049 9.360 1.00 95.44 87 VAL A O 1
ATOM 632 N N . THR A 1 88 ? -5.988 -9.025 10.052 1.00 94.94 88 THR A N 1
ATOM 633 C CA . THR A 1 88 ? -6.801 -9.142 11.267 1.00 94.94 88 THR A CA 1
ATOM 634 C C . THR A 1 88 ? -5.924 -9.455 12.466 1.00 94.94 88 THR A C 1
ATOM 636 O O . THR A 1 88 ? -4.841 -10.014 12.310 1.00 94.94 88 THR A O 1
ATOM 639 N N . THR A 1 89 ? -6.389 -9.101 13.661 1.00 94.06 89 THR A N 1
ATOM 640 C CA . THR A 1 89 ? -5.745 -9.460 14.924 1.00 94.06 89 THR A CA 1
ATOM 641 C C . THR A 1 89 ? -6.524 -10.550 15.646 1.00 94.06 89 THR A C 1
ATOM 643 O O . THR A 1 89 ? -7.733 -10.707 15.468 1.00 94.06 89 THR A O 1
ATOM 646 N N . SER A 1 90 ? -5.853 -11.270 16.544 1.00 88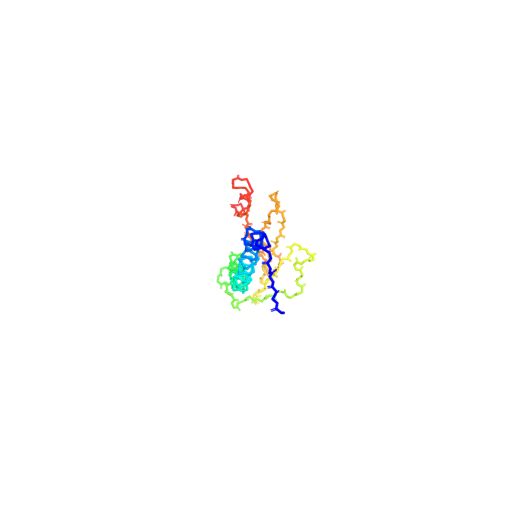.94 90 SER A N 1
ATOM 647 C CA . SER A 1 90 ? -6.495 -12.247 17.440 1.00 88.94 90 SER A CA 1
ATOM 648 C C . SER A 1 90 ? -7.582 -11.633 18.340 1.00 88.94 90 SER A C 1
ATOM 650 O O . SER A 1 90 ? -8.512 -12.326 18.752 1.00 88.94 90 SER A O 1
ATOM 652 N N . ALA A 1 91 ? -7.497 -10.326 18.608 1.00 87.44 91 ALA A N 1
ATOM 653 C CA . ALA A 1 91 ? -8.494 -9.554 19.348 1.00 87.44 91 ALA A CA 1
ATOM 654 C C . ALA A 1 91 ? -9.707 -9.130 18.493 1.00 87.44 91 ALA A C 1
ATOM 656 O O . ALA A 1 91 ? -10.635 -8.513 19.015 1.00 87.44 91 ALA A O 1
ATOM 657 N N . GLY A 1 92 ? -9.715 -9.453 17.195 1.00 89.69 92 GLY A N 1
ATOM 658 C CA . GLY A 1 92 ? -10.815 -9.175 16.272 1.00 89.69 92 GLY A CA 1
ATOM 659 C C . GLY A 1 92 ? -10.758 -7.806 15.593 1.00 89.69 92 GLY A C 1
ATOM 660 O O . GLY A 1 92 ? -11.678 -7.480 14.852 1.00 89.69 92 GLY A O 1
ATOM 661 N N . ALA A 1 93 ? -9.705 -7.012 15.810 1.00 94.19 93 ALA A N 1
ATOM 662 C CA . ALA A 1 93 ? -9.492 -5.794 15.029 1.00 94.19 93 ALA A CA 1
ATOM 663 C C . ALA A 1 93 ? -9.042 -6.149 13.605 1.00 94.19 93 ALA A C 1
ATOM 665 O O . ALA A 1 93 ? -8.419 -7.189 13.387 1.00 94.19 93 ALA A O 1
ATOM 666 N N . ALA A 1 94 ? -9.326 -5.282 12.640 1.00 95.44 94 ALA A N 1
ATOM 667 C CA . ALA A 1 94 ? -8.913 -5.459 11.253 1.00 95.44 94 ALA A CA 1
ATOM 668 C C . ALA A 1 94 ? -8.294 -4.175 10.707 1.00 95.44 94 ALA A C 1
ATOM 670 O O . ALA A 1 94 ? -8.658 -3.086 11.135 1.00 95.44 94 ALA A O 1
ATOM 671 N N . ALA A 1 95 ? -7.389 -4.289 9.741 1.00 96.75 95 ALA A N 1
ATOM 672 C CA . ALA A 1 95 ? -6.912 -3.157 8.963 1.00 96.75 95 ALA A CA 1
ATOM 673 C C . ALA A 1 95 ? -6.941 -3.497 7.476 1.00 96.75 95 ALA A C 1
ATOM 675 O O . ALA A 1 95 ? -6.532 -4.582 7.073 1.00 96.75 95 ALA A O 1
ATOM 676 N N . VAL A 1 96 ? -7.439 -2.572 6.662 1.00 96.56 96 VAL A N 1
ATOM 677 C CA . VAL A 1 96 ? -7.625 -2.745 5.219 1.00 96.56 96 VAL A CA 1
ATOM 678 C C . VAL A 1 96 ? -6.768 -1.726 4.490 1.00 96.56 96 VAL A C 1
ATOM 680 O O . VAL A 1 96 ? -6.847 -0.537 4.790 1.00 96.56 96 VAL A O 1
ATOM 683 N N . LYS A 1 97 ? -5.978 -2.189 3.520 1.00 95.88 97 LYS A N 1
ATOM 684 C CA . LYS A 1 97 ? -5.245 -1.346 2.578 1.00 95.88 97 LYS A CA 1
ATOM 685 C C . LYS A 1 97 ? -6.056 -1.227 1.299 1.00 95.88 97 LYS A C 1
ATOM 687 O O . LYS A 1 97 ? -6.331 -2.230 0.641 1.00 95.88 97 LYS A O 1
ATOM 692 N N . ALA A 1 98 ? -6.383 -0.003 0.919 1.00 95.56 98 ALA A N 1
ATOM 693 C CA . ALA A 1 98 ? -6.980 0.311 -0.367 1.00 95.56 98 ALA A CA 1
ATOM 694 C C . ALA A 1 98 ? -6.118 1.331 -1.112 1.00 95.56 98 ALA A C 1
ATOM 696 O O . ALA A 1 98 ? -5.479 2.173 -0.490 1.00 95.56 98 ALA A O 1
ATOM 697 N N . ALA A 1 99 ? -6.079 1.264 -2.435 1.00 94.31 99 ALA A N 1
ATOM 698 C CA . ALA A 1 99 ? -5.383 2.229 -3.268 1.00 94.31 99 ALA A CA 1
ATOM 699 C C . ALA A 1 99 ? -6.238 2.554 -4.486 1.00 94.31 99 ALA A C 1
ATOM 701 O O . ALA A 1 99 ? -6.807 1.663 -5.105 1.00 94.31 99 ALA A O 1
ATOM 702 N N . SER A 1 100 ? -6.327 3.836 -4.826 1.00 93.38 100 SER A N 1
ATOM 703 C CA . SER A 1 100 ? -7.040 4.276 -6.022 1.00 93.38 100 SER A CA 1
ATOM 704 C C . SER A 1 100 ? -6.359 5.489 -6.635 1.00 93.38 100 SER A C 1
ATOM 706 O O . SER A 1 100 ? -5.714 6.277 -5.938 1.00 93.38 100 SER A O 1
ATOM 708 N N . SER A 1 101 ? -6.498 5.658 -7.947 1.00 92.38 101 SER A N 1
ATOM 709 C CA . SER A 1 101 ? -5.825 6.730 -8.674 1.00 92.38 101 SER A CA 1
ATOM 710 C C . SER A 1 101 ? -6.349 8.112 -8.274 1.00 92.38 101 SER A C 1
ATOM 712 O O . SER A 1 101 ? -7.527 8.431 -8.430 1.00 92.38 101 SER A O 1
ATOM 714 N N . GLY A 1 102 ? -5.442 8.964 -7.794 1.00 88.50 102 GLY A N 1
ATOM 715 C CA . GLY A 1 102 ? -5.701 10.372 -7.508 1.00 88.50 102 GLY A CA 1
ATOM 716 C C . GLY A 1 102 ? -5.646 11.261 -8.755 1.00 88.50 102 GLY A C 1
ATOM 717 O O . GLY A 1 102 ? -5.476 10.801 -9.886 1.00 88.50 102 GLY A O 1
ATOM 718 N N . TYR A 1 103 ? -5.729 12.580 -8.548 1.00 88.06 103 TYR A N 1
ATOM 719 C CA . TYR A 1 103 ? -5.799 13.567 -9.637 1.00 88.06 103 TYR A CA 1
ATOM 720 C C . TYR A 1 103 ? -4.586 13.525 -10.581 1.00 88.06 103 TYR A C 1
ATOM 722 O O . TYR A 1 103 ? -4.726 13.696 -11.790 1.00 88.06 103 TYR A O 1
ATOM 730 N N . SER A 1 104 ? -3.393 13.254 -10.046 1.00 82.94 104 SER A N 1
ATOM 731 C CA . SER A 1 104 ? -2.152 13.159 -10.829 1.00 82.94 104 SER A CA 1
ATOM 732 C C . SER A 1 104 ? -2.027 11.858 -11.640 1.00 82.94 104 SER A C 1
ATOM 734 O O . SER A 1 104 ? -0.983 11.623 -12.249 1.00 82.94 104 SER A O 1
ATOM 736 N N . GLY A 1 105 ? -3.031 10.971 -11.596 1.00 84.25 105 GLY A N 1
ATOM 737 C CA . GLY A 1 105 ? -2.937 9.605 -12.123 1.00 84.25 105 GLY A CA 1
ATOM 738 C C . GLY A 1 105 ? -1.974 8.712 -11.330 1.00 84.25 105 GLY A C 1
ATOM 739 O O . GLY A 1 105 ? -1.575 7.655 -11.809 1.00 84.25 105 GLY A O 1
ATOM 740 N N . LYS A 1 106 ? -1.551 9.166 -10.145 1.00 88.94 106 LYS A N 1
ATOM 741 C CA . LYS A 1 106 ? -0.801 8.393 -9.152 1.00 88.94 106 LYS A CA 1
ATOM 742 C C . LYS A 1 106 ? -1.743 8.006 -8.031 1.00 88.94 106 LYS A C 1
ATOM 744 O O . LYS A 1 106 ? -2.607 8.811 -7.673 1.00 88.94 106 LYS A O 1
ATOM 749 N N . ASP A 1 107 ? -1.554 6.813 -7.491 1.00 91.19 107 ASP A N 1
ATOM 750 C CA . ASP A 1 107 ? -2.453 6.286 -6.477 1.00 91.19 107 ASP A CA 1
ATOM 751 C C . ASP A 1 107 ? -2.328 7.044 -5.155 1.00 91.19 107 ASP A C 1
ATOM 753 O O . ASP A 1 107 ? -1.251 7.513 -4.772 1.00 91.19 107 ASP A O 1
AT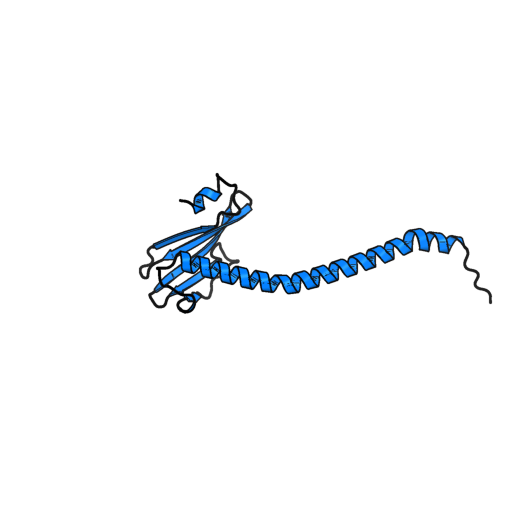OM 757 N N . VAL A 1 108 ? -3.469 7.170 -4.490 1.00 92.88 108 VAL A N 1
ATOM 758 C CA . VAL A 1 108 ? -3.604 7.528 -3.083 1.00 92.88 108 VAL A CA 1
ATOM 759 C C . VAL A 1 108 ? -3.878 6.227 -2.344 1.00 92.88 108 VAL A C 1
ATOM 761 O O . VAL A 1 108 ? -4.836 5.525 -2.677 1.00 92.88 108 VAL A O 1
ATOM 764 N N . THR A 1 109 ? -3.032 5.897 -1.370 1.00 94.31 109 THR A N 1
ATOM 765 C CA . THR A 1 109 ? -3.177 4.669 -0.579 1.00 94.31 109 THR A CA 1
ATOM 766 C C . THR A 1 109 ? -3.784 5.008 0.773 1.00 94.31 109 THR A C 1
ATOM 768 O O . THR A 1 109 ? -3.344 5.942 1.433 1.00 94.31 109 THR A O 1
ATOM 771 N N . VAL A 1 110 ? -4.787 4.249 1.197 1.00 95.31 110 VAL A N 1
ATOM 772 C CA . VAL A 1 110 ? -5.495 4.431 2.462 1.00 95.31 110 VAL A CA 1
ATOM 773 C C . VAL A 1 110 ? -5.423 3.143 3.268 1.00 95.31 110 VAL A C 1
ATOM 775 O O . VAL A 1 110 ? -5.666 2.054 2.748 1.00 95.31 110 VAL A O 1
ATOM 778 N N . TYR A 1 111 ? -5.133 3.285 4.553 1.00 96.12 111 TYR A N 1
ATOM 779 C CA . TYR A 1 111 ? -5.194 2.233 5.552 1.00 96.12 111 TYR A CA 1
ATOM 780 C C . TYR A 1 111 ? -6.335 2.558 6.508 1.00 96.12 111 TYR A C 1
ATOM 782 O O . TYR A 1 111 ? -6.323 3.607 7.146 1.00 96.12 111 TYR A O 1
ATOM 790 N N . VAL A 1 112 ? -7.330 1.680 6.601 1.00 96.31 112 VAL A N 1
ATOM 791 C CA . VAL A 1 112 ? -8.493 1.865 7.481 1.00 96.31 112 VAL A CA 1
ATOM 792 C C . VAL A 1 112 ? -8.506 0.756 8.515 1.00 96.31 112 VAL A C 1
ATOM 794 O O . VAL A 1 112 ? -8.555 -0.417 8.148 1.00 96.31 112 VAL A O 1
ATOM 797 N N . ALA A 1 113 ? -8.476 1.121 9.794 1.00 96.38 113 ALA A N 1
ATOM 798 C CA . ALA A 1 113 ? -8.608 0.184 10.898 1.00 96.38 113 ALA A CA 1
ATOM 799 C C . ALA A 1 113 ? -10.050 0.110 11.399 1.00 96.38 113 ALA A C 1
ATOM 801 O O . ALA A 1 113 ? -10.744 1.122 11.506 1.00 96.38 113 ALA A O 1
ATOM 802 N N . PHE A 1 114 ? -10.464 -1.100 11.749 1.00 96.50 114 PHE A N 1
ATOM 803 C CA . PHE A 1 114 ? -11.760 -1.434 12.307 1.00 96.50 114 PHE A CA 1
ATOM 804 C C . PHE A 1 114 ? -11.579 -2.155 13.644 1.00 96.50 114 PHE A C 1
ATOM 806 O O . PHE A 1 114 ? -10.694 -3.003 13.786 1.00 96.50 114 PHE A O 1
ATOM 813 N N . ASP A 1 115 ? -12.440 -1.858 14.616 1.00 94.12 115 ASP A N 1
ATOM 814 C CA . ASP A 1 115 ? -12.558 -2.665 15.830 1.00 94.12 115 ASP A CA 1
ATOM 815 C C . ASP A 1 115 ? -13.310 -3.984 15.570 1.00 94.12 115 ASP A C 1
ATOM 817 O O . ASP A 1 115 ? -13.836 -4.233 14.483 1.00 94.12 115 ASP A O 1
ATOM 821 N N . ALA A 1 116 ? -13.422 -4.818 16.606 1.00 92.44 116 ALA A N 1
ATOM 822 C CA . ALA A 1 116 ? -14.148 -6.089 16.546 1.00 92.44 116 ALA A CA 1
ATOM 823 C C . ALA A 1 116 ? -15.656 -5.955 16.247 1.00 92.44 116 ALA A C 1
ATOM 825 O O . ALA A 1 116 ? -16.310 -6.952 15.946 1.00 92.44 116 ALA A O 1
ATOM 826 N N . ASN A 1 117 ? -16.219 -4.745 16.322 1.00 92.81 117 ASN A N 1
ATOM 827 C CA . ASN A 1 117 ? -17.612 -4.460 15.984 1.00 92.81 117 ASN A CA 1
ATOM 828 C C . ASN A 1 117 ? -17.766 -3.933 14.545 1.00 92.81 117 ASN A C 1
ATOM 830 O O . ASN A 1 117 ? -18.888 -3.663 14.117 1.00 92.81 117 ASN A O 1
ATOM 834 N N . GLY A 1 118 ? -16.663 -3.770 13.806 1.00 90.62 118 GLY A N 1
ATOM 835 C CA . GLY A 1 118 ? -16.646 -3.173 12.471 1.00 90.62 118 GLY A CA 1
ATOM 836 C C . GLY A 1 118 ? -16.718 -1.643 12.476 1.00 90.62 118 GLY A C 1
ATOM 837 O O . GLY A 1 118 ? -17.020 -1.043 11.446 1.00 90.62 118 GLY A O 1
ATOM 838 N N . THR A 1 119 ? -16.462 -0.995 13.613 1.00 95.44 119 THR A N 1
ATOM 839 C CA . THR A 1 119 ? -16.389 0.468 13.712 1.00 95.44 119 THR A CA 1
ATOM 840 C C . THR A 1 119 ? -15.009 0.933 13.283 1.00 95.44 119 THR A C 1
ATOM 842 O O . THR A 1 119 ? -14.013 0.382 13.744 1.00 95.44 119 THR A O 1
ATOM 845 N N . ILE A 1 120 ? -14.934 1.971 12.449 1.00 95.75 120 ILE A N 1
ATOM 846 C CA . ILE A 1 120 ? -13.653 2.574 12.068 1.00 95.75 120 ILE A CA 1
ATOM 847 C C . ILE A 1 120 ? -13.006 3.201 13.306 1.00 95.75 120 ILE A C 1
ATOM 849 O O . ILE A 1 120 ? -13.597 4.080 13.934 1.00 95.75 120 ILE A O 1
ATOM 853 N N . THR A 1 121 ? -11.798 2.759 13.647 1.00 94.31 121 THR A N 1
ATOM 854 C CA . THR A 1 121 ? -11.033 3.274 14.792 1.00 94.31 121 THR A CA 1
ATOM 855 C C . THR A 1 121 ? -9.963 4.267 14.383 1.00 94.31 121 THR A C 1
ATOM 857 O O . THR A 1 121 ? -9.672 5.184 15.145 1.00 94.31 121 THR A O 1
ATOM 860 N N . ASN A 1 122 ? -9.363 4.080 13.207 1.00 94.50 122 ASN A N 1
ATOM 861 C CA . ASN A 1 122 ? -8.302 4.945 12.708 1.00 94.50 122 ASN A CA 1
ATOM 862 C C . ASN A 1 122 ? -8.199 4.874 11.179 1.00 94.50 122 ASN A C 1
ATOM 864 O O . ASN A 1 122 ? -8.592 3.876 10.569 1.00 94.50 122 ASN A O 1
ATOM 868 N N . ILE A 1 123 ? -7.653 5.926 10.574 1.00 94.12 123 ILE A N 1
ATOM 869 C CA . ILE A 1 123 ? -7.377 6.019 9.142 1.00 94.12 123 ILE A CA 1
ATOM 870 C C . ILE A 1 123 ? -5.991 6.641 8.969 1.00 94.12 123 ILE A C 1
ATOM 872 O O . ILE A 1 123 ? -5.663 7.623 9.623 1.00 94.12 123 ILE A O 1
ATOM 876 N N . SER A 1 124 ? -5.191 6.081 8.070 1.00 93.69 124 SER A N 1
ATOM 877 C CA . SER A 1 124 ? -3.944 6.681 7.600 1.00 93.69 124 SER A CA 1
ATOM 878 C C . SER A 1 124 ? -3.981 6.774 6.083 1.00 93.69 124 SER A C 1
ATOM 880 O O . SER A 1 124 ? -4.445 5.848 5.413 1.00 93.69 124 SER A O 1
ATOM 882 N N . VAL A 1 125 ? -3.517 7.892 5.533 1.00 94.38 125 VAL A N 1
ATOM 883 C CA . VAL A 1 125 ? -3.530 8.147 4.092 1.00 94.38 125 VAL A CA 1
ATOM 884 C C . VAL A 1 125 ? -2.124 8.493 3.624 1.00 94.38 125 VAL A C 1
ATOM 886 O O . VAL A 1 125 ? -1.538 9.479 4.056 1.00 94.38 125 VAL A O 1
ATOM 889 N N . ASP A 1 126 ? -1.599 7.712 2.686 1.00 92.75 126 ASP A N 1
ATOM 890 C CA . ASP A 1 126 ? -0.412 8.071 1.921 1.00 92.75 126 ASP A CA 1
ATOM 891 C C . ASP A 1 126 ? -0.830 8.798 0.637 1.00 92.75 126 ASP A C 1
ATOM 893 O O . ASP A 1 126 ? -1.245 8.202 -0.365 1.00 92.75 126 ASP A O 1
ATOM 897 N N . ALA A 1 127 ? -0.711 10.124 0.693 1.00 91.62 127 ALA A N 1
ATOM 898 C CA . ALA A 1 127 ? -0.901 11.037 -0.428 1.00 91.62 127 ALA A CA 1
ATOM 899 C C . ALA A 1 127 ? 0.417 11.701 -0.868 1.00 91.62 127 ALA A C 1
ATOM 901 O O . ALA A 1 127 ? 0.398 12.753 -1.513 1.00 91.62 127 ALA A O 1
ATOM 902 N N . SER A 1 128 ? 1.569 11.106 -0.534 1.00 89.00 128 SER A N 1
ATOM 903 C CA . SER A 1 128 ? 2.902 11.657 -0.829 1.00 89.00 128 SER A CA 1
ATOM 904 C C . SER A 1 128 ? 3.166 11.856 -2.328 1.00 89.00 128 SER A C 1
ATOM 906 O O . SER A 1 128 ? 3.962 12.708 -2.724 1.00 89.00 128 SER A O 1
ATOM 908 N N . THR A 1 129 ? 2.449 11.118 -3.178 1.00 89.81 129 THR A N 1
ATOM 909 C CA . THR A 1 129 ? 2.508 11.211 -4.644 1.00 89.81 129 THR A CA 1
ATOM 910 C C . THR A 1 129 ? 1.665 12.353 -5.228 1.00 89.81 129 THR A C 1
ATOM 912 O O . THR A 1 129 ? 1.733 12.624 -6.433 1.00 89.81 129 THR A O 1
ATOM 915 N N . GLN A 1 130 ? 0.851 13.023 -4.407 1.00 90.56 130 GLN A N 1
ATOM 916 C CA . GLN A 1 130 ? -0.047 14.091 -4.838 1.00 90.56 130 GLN A CA 1
ATOM 917 C C . GLN A 1 130 ? 0.630 15.465 -4.800 1.00 90.56 130 GLN A C 1
ATOM 919 O O . GLN A 1 130 ? 1.689 15.666 -4.208 1.00 90.56 130 GLN A O 1
ATOM 924 N N . THR A 1 131 ? 0.004 16.459 -5.439 1.00 90.69 131 THR A N 1
ATOM 925 C CA . THR A 1 131 ? 0.527 17.830 -5.439 1.00 90.69 131 THR A CA 1
ATOM 926 C C . THR A 1 131 ? 0.589 18.387 -4.014 1.00 90.69 131 THR A C 1
ATOM 928 O O . THR A 1 131 ? -0.445 18.545 -3.357 1.00 90.69 131 THR A O 1
ATOM 931 N N . THR A 1 132 ? 1.799 18.720 -3.557 1.00 90.19 132 THR A N 1
ATOM 932 C CA . THR A 1 132 ? 2.058 19.286 -2.228 1.00 90.19 132 THR A CA 1
ATOM 933 C C . THR A 1 132 ? 1.203 20.526 -1.968 1.00 90.19 132 THR A C 1
ATOM 935 O O . THR A 1 132 ? 1.134 21.435 -2.795 1.00 90.19 132 THR A O 1
ATOM 938 N N . GLY A 1 133 ? 0.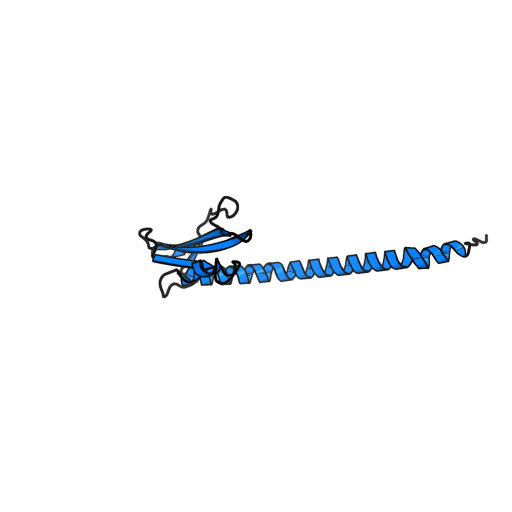541 20.570 -0.811 1.00 88.50 133 GLY A N 1
ATOM 939 C CA . GLY A 1 133 ? -0.305 21.691 -0.388 1.00 88.50 133 GLY A CA 1
ATOM 940 C C . GLY A 1 133 ? -1.702 21.727 -1.022 1.00 88.50 133 GLY A C 1
ATOM 941 O O . GLY A 1 133 ? -2.518 22.568 -0.635 1.00 88.50 133 GLY A O 1
ATOM 942 N N . ILE A 1 134 ? -1.997 20.813 -1.952 1.00 89.88 134 ILE A N 1
ATOM 943 C CA . ILE A 1 134 ? -3.337 20.603 -2.512 1.00 89.88 134 ILE A CA 1
ATOM 944 C C . ILE A 1 134 ? -3.807 19.197 -2.153 1.00 89.88 134 ILE A C 1
ATOM 946 O O . ILE A 1 134 ? -4.617 19.042 -1.248 1.00 89.88 134 ILE A O 1
ATOM 950 N N . GLY A 1 135 ? -3.270 18.186 -2.839 1.00 86.62 135 GLY A N 1
ATOM 951 C CA . GLY A 1 135 ? -3.669 16.794 -2.662 1.00 86.62 135 GLY A CA 1
ATOM 952 C C . GLY A 1 135 ? -2.998 16.130 -1.467 1.00 86.62 135 GLY A C 1
ATOM 953 O O . GLY A 1 135 ? -3.594 15.242 -0.885 1.00 86.62 135 GLY A O 1
ATOM 954 N N . SER A 1 136 ? -1.817 16.591 -1.041 1.00 89.12 136 SER A N 1
ATOM 955 C CA . SER A 1 136 ? -1.141 16.032 0.142 1.00 89.12 136 SER A CA 1
ATOM 956 C C . SER A 1 136 ? -1.889 16.291 1.456 1.00 89.12 136 SER A C 1
ATOM 958 O O . SER A 1 136 ? -1.642 15.602 2.432 1.00 89.12 136 SER A O 1
ATOM 960 N N . LYS A 1 137 ? -2.810 17.265 1.485 1.00 91.00 137 LYS A N 1
ATOM 961 C CA . LYS A 1 137 ? -3.551 17.654 2.696 1.00 91.00 137 LYS A CA 1
ATOM 962 C C . LYS A 1 137 ? -4.445 16.549 3.247 1.00 91.00 137 LYS A C 1
ATOM 964 O O . LYS A 1 137 ? -4.721 16.552 4.432 1.00 91.00 137 LYS A O 1
ATOM 969 N N . VAL A 1 138 ? -4.872 15.611 2.402 1.00 88.56 138 VAL A N 1
ATOM 970 C CA . VAL A 1 138 ? -5.707 14.477 2.830 1.00 88.56 138 VAL A CA 1
ATOM 971 C C . VAL A 1 138 ? -4.961 13.491 3.738 1.00 88.56 138 VAL A C 1
ATOM 973 O O . VAL A 1 138 ? -5.591 12.592 4.272 1.00 88.56 138 VAL A O 1
ATOM 976 N N . ALA A 1 139 ? -3.636 13.624 3.868 1.00 87.69 139 ALA A N 1
ATOM 977 C CA . ALA A 1 139 ? -2.824 12.855 4.809 1.00 87.69 139 ALA A CA 1
ATOM 978 C C . ALA A 1 139 ? -2.695 13.523 6.190 1.00 87.69 139 ALA A C 1
ATOM 980 O O . ALA A 1 139 ? -2.261 12.869 7.133 1.00 87.69 139 ALA A O 1
ATOM 981 N N . ASP A 1 140 ? -3.045 14.809 6.299 1.00 82.38 140 ASP A N 1
ATOM 982 C CA . ASP A 1 140 ? -2.872 15.622 7.510 1.00 82.38 140 ASP A CA 1
ATOM 983 C C . ASP A 1 140 ? -4.203 15.914 8.240 1.00 82.38 140 ASP A C 1
ATOM 985 O O . ASP A 1 140 ? -4.179 16.515 9.317 1.00 82.38 140 ASP A O 1
ATOM 989 N N . ASP A 1 141 ? -5.342 15.545 7.641 1.00 61.72 141 ASP A N 1
ATOM 990 C CA . ASP A 1 141 ? -6.720 15.775 8.126 1.00 61.72 141 ASP A CA 1
ATOM 991 C C . ASP A 1 141 ? -7.331 14.474 8.676 1.00 61.72 141 ASP A C 1
ATOM 993 O O . ASP A 1 141 ? -7.959 14.523 9.760 1.00 61.72 141 ASP A O 1
#

pLDDT: mean 86.43, std 11.32, range [43.5, 96.75]

Organism: NCBI:txid214851

Secondary structure (DSSP, 8-state):
------THHHHHIIIIIHHHHHHHHHHHHHHHHHHHHHHHHHHHHHHHHHHHHHHHHHHHSPTT--GGGEEE-TT--TTSSSEEEEEEETTS-EEEEEEEE-TTSSEEEEEEEE-TTS-EEEEEEE-TTSPTTTGGGGGT-

Sequence (141 aa):
MANNQTPEKQSAFKELVLPVIVLVVICLVCSALLAVLNDVTAPIIEENTKAETLAAYLSVLPEGTTEGDLTEVEGIDPAAGDVQGAVTTSAGAAAVKAASSGYSGKDVTVYVAFDANGTITNISVDASTQTTGIGSKVADD

Radius of gyration: 27.32 Å; chains: 1; bounding box: 62×41×78 Å

Foldseek 3Di:
DDPDDDPVVVVCCVPPVVVVVVVVVVVVVVVVVVVVCCVVVVVVVVVVVVVVVLVVQQVQDDPPDDPVQWDWDPDDDVVVFQWPTKIAGPQQKIKTWGWDQDPVRDIKIKIWIAHNVRHTRGMAIDQVVPDPPPSRCVRVD

InterPro domains:
  IPR010209 Ion-translocating oxidoreductase complex, subunit RnfG/RsxG [PTHR36118] (20-139)